Protein AF-A0A183U621-F1 (afdb_monomer)

pLDDT: mean 91.13, std 13.52, range [41.47, 98.5]

Organism: Toxocara canis (NCBI:txid6265)

Foldseek 3Di:
DLQAACVQAVQFDHHDDPHDHLVVVLVVLLPDDCQVPDDDDDPRGHPVRDDPCRNVVSVVSVCCSNVVSNVVVVVVVPD

Mean predicted aligned error: 4.75 Å

Radius of gyration: 14.06 Å; Cα contacts (8 Å, |Δi|>4): 98; chains: 1; bounding box: 35×27×35 Å

Secondary structure (DSSP, 8-state):
-TTB-TTT----SSPPTTPBPHHHHHHHHTTS--TT----------GGG-STTHHHHHHHHHHHHHHHHHHHHHHTS--

InterPro domains:
  IPR006035 Ureohydrolase [PF00491] (1-65)
  IPR023696 Ureohydrolase domain superfamily [SSF52768] (1-68)

Solvent-accessible surface area (backbone atoms only — not comparable to full-atom values): 4612 Å² total; per-residue (Å²): 75,24,64,26,22,44,94,55,24,48,13,29,89,61,68,37,90,89,30,44,58,58,70,61,49,50,60,48,50,49,70,50,90,44,87,84,64,86,82,87,84,91,49,56,72,36,77,93,52,39,62,93,54,38,28,61,51,46,51,52,52,49,51,48,29,48,52,45,44,52,52,56,59,59,72,66,72,81,116

Structure (mmCIF, N/CA/C/O backbone):
data_AF-A0A183U621-F1
#
_entry.id   AF-A0A183U621-F1
#
loop_
_atom_site.group_PDB
_atom_site.id
_atom_site.type_symbol
_atom_site.label_atom_id
_atom_site.label_alt_id
_atom_site.label_comp_id
_atom_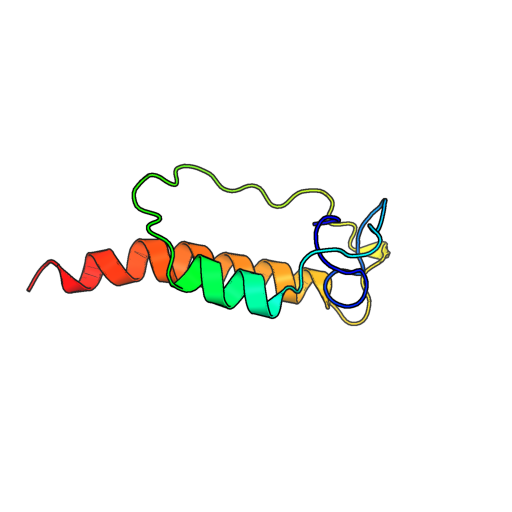site.label_asym_id
_atom_site.label_entity_id
_atom_site.label_seq_id
_atom_site.pdbx_PDB_ins_code
_atom_site.Cartn_x
_atom_site.Cartn_y
_atom_site.Cartn_z
_atom_site.occupancy
_atom_site.B_iso_or_equiv
_atom_site.auth_seq_id
_atom_site.auth_comp_id
_atom_site.auth_asym_id
_atom_site.auth_atom_id
_atom_site.pdbx_PDB_model_num
ATOM 1 N N . MET A 1 1 ? 3.756 -6.905 -2.398 1.00 96.12 1 MET A N 1
ATOM 2 C CA . MET A 1 1 ? 3.639 -5.773 -3.355 1.00 96.12 1 MET A CA 1
ATOM 3 C C . MET A 1 1 ? 3.370 -6.271 -4.773 1.00 96.12 1 MET A C 1
ATOM 5 O O . MET A 1 1 ? 2.633 -5.627 -5.504 1.00 96.12 1 MET A O 1
ATOM 9 N N . ASP A 1 2 ? 3.936 -7.416 -5.138 1.00 96.00 2 ASP A N 1
ATOM 10 C CA . ASP A 1 2 ? 3.715 -8.202 -6.363 1.00 96.00 2 ASP A CA 1
ATOM 11 C C . ASP A 1 2 ? 2.258 -8.523 -6.740 1.00 96.00 2 ASP A C 1
ATOM 13 O O . ASP A 1 2 ? 1.975 -8.744 -7.911 1.00 96.00 2 ASP A O 1
ATOM 17 N N . GLY A 1 3 ? 1.319 -8.507 -5.788 1.00 96.31 3 GLY A N 1
ATOM 18 C CA . GLY A 1 3 ? -0.113 -8.673 -6.082 1.00 96.31 3 GLY A CA 1
ATOM 19 C C . GLY A 1 3 ? -0.769 -7.516 -6.861 1.00 96.31 3 GLY A C 1
ATOM 20 O O . GLY A 1 3 ? -1.890 -7.667 -7.357 1.00 96.31 3 GLY A O 1
ATOM 21 N N . PHE A 1 4 ? -0.111 -6.357 -6.969 1.00 97.69 4 PHE A N 1
ATOM 22 C CA . PHE A 1 4 ? -0.549 -5.263 -7.841 1.00 97.69 4 PHE A CA 1
ATOM 23 C C . PHE A 1 4 ? -0.037 -5.467 -9.265 1.00 97.69 4 PHE A C 1
ATOM 25 O O . PHE A 1 4 ? 0.944 -6.169 -9.498 1.00 97.69 4 PHE A O 1
ATOM 32 N N . ARG A 1 5 ? -0.679 -4.822 -10.241 1.00 97.06 5 ARG A N 1
ATOM 33 C CA . ARG A 1 5 ? -0.168 -4.826 -11.617 1.00 97.06 5 ARG A CA 1
ATOM 34 C C . ARG A 1 5 ? 1.260 -4.300 -11.669 1.00 97.06 5 ARG A C 1
ATOM 36 O O . ARG A 1 5 ? 1.581 -3.315 -11.009 1.00 97.06 5 ARG A O 1
ATOM 43 N N . GLU A 1 6 ? 2.075 -4.868 -12.554 1.00 95.56 6 GLU A N 1
ATOM 44 C CA . GLU A 1 6 ? 3.446 -4.392 -12.779 1.00 95.56 6 GLU A CA 1
ATOM 45 C C . GLU A 1 6 ? 3.490 -2.900 -13.165 1.00 95.56 6 GLU A C 1
ATOM 47 O O . GLU A 1 6 ? 4.409 -2.178 -12.784 1.00 95.56 6 GLU A O 1
ATOM 52 N N . GLU A 1 7 ? 2.474 -2.406 -13.884 1.00 95.31 7 GLU A N 1
ATOM 53 C CA . GLU A 1 7 ? 2.374 -0.988 -14.245 1.00 95.31 7 GLU A CA 1
ATOM 54 C C . GLU A 1 7 ? 2.206 -0.067 -13.026 1.00 95.31 7 GLU A C 1
ATOM 56 O O . GLU A 1 7 ? 2.676 1.072 -13.076 1.0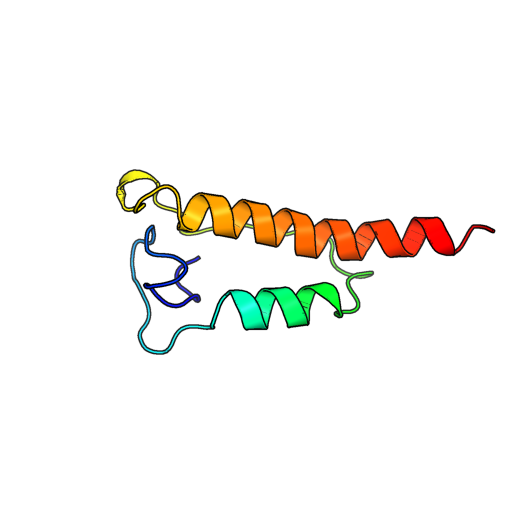0 95.31 7 GLU A O 1
ATOM 61 N N . ASP A 1 8 ? 1.627 -0.573 -11.935 1.00 97.06 8 ASP A N 1
ATOM 62 C CA . ASP A 1 8 ? 1.386 0.142 -10.680 1.00 97.06 8 ASP A CA 1
ATOM 63 C C . ASP A 1 8 ? 2.502 -0.095 -9.644 1.00 97.06 8 ASP A C 1
ATOM 65 O O . ASP A 1 8 ? 2.868 0.822 -8.908 1.00 97.06 8 ASP A O 1
ATOM 69 N N . ALA A 1 9 ? 3.068 -1.306 -9.596 1.00 97.62 9 ALA A N 1
ATOM 70 C CA . ALA A 1 9 ? 4.094 -1.733 -8.641 1.00 97.62 9 ALA A CA 1
ATOM 71 C C . ALA A 1 9 ? 5.253 -2.483 -9.337 1.00 97.62 9 ALA A C 1
ATOM 73 O O . ALA A 1 9 ? 5.420 -3.687 -9.140 1.00 97.62 9 ALA A O 1
ATOM 74 N N . PRO A 1 10 ? 6.084 -1.806 -10.152 1.00 97.06 10 PRO A N 1
ATOM 75 C CA . PRO A 1 10 ? 7.153 -2.465 -10.911 1.00 97.06 10 PRO A CA 1
ATOM 76 C C . PRO A 1 10 ? 8.304 -3.014 -10.048 1.00 97.06 10 PRO A C 1
ATOM 78 O O . PRO A 1 10 ? 9.100 -3.822 -10.524 1.00 97.06 10 PRO A O 1
ATOM 81 N N . ALA A 1 11 ? 8.444 -2.563 -8.800 1.00 97.56 11 ALA A N 1
ATOM 82 C CA . ALA A 1 11 ? 9.590 -2.862 -7.945 1.00 97.56 11 ALA A CA 1
ATOM 83 C C . ALA A 1 11 ? 9.391 -4.141 -7.121 1.00 97.56 11 ALA A C 1
ATOM 85 O O . ALA A 1 11 ? 9.393 -4.096 -5.890 1.00 97.56 11 ALA A O 1
ATOM 86 N N . VAL A 1 12 ? 9.185 -5.273 -7.792 1.00 96.56 12 VAL A N 1
ATOM 87 C CA . VAL A 1 12 ? 8.837 -6.560 -7.164 1.00 96.56 12 VAL A CA 1
ATOM 88 C C . VAL A 1 12 ? 9.633 -7.710 -7.779 1.00 96.56 12 VAL A C 1
ATOM 90 O O . VAL A 1 12 ? 10.100 -7.609 -8.912 1.00 96.56 12 VAL A O 1
ATOM 93 N N . GLY A 1 13 ? 9.834 -8.797 -7.028 1.00 93.38 13 GLY A N 1
ATOM 94 C CA . GLY A 1 13 ? 10.642 -9.938 -7.486 1.00 93.38 13 GLY A CA 1
ATOM 95 C C . GLY A 1 13 ? 9.954 -10.795 -8.546 1.00 93.38 13 GLY A C 1
ATOM 96 O O . GLY A 1 13 ? 10.612 -11.272 -9.470 1.00 93.38 13 GLY A O 1
ATOM 97 N N . THR A 1 14 ? 8.636 -10.937 -8.420 1.00 93.44 14 THR A N 1
ATOM 98 C CA . THR A 1 14 ? 7.810 -11.829 -9.237 1.00 93.44 14 THR A CA 1
ATOM 99 C C . THR A 1 14 ? 6.522 -11.095 -9.621 1.00 93.44 14 THR A C 1
ATOM 101 O O . THR A 1 14 ? 5.529 -11.220 -8.913 1.00 93.44 14 THR A O 1
ATOM 104 N N . PRO A 1 15 ? 6.519 -10.256 -10.674 1.00 89.50 15 PRO A N 1
ATOM 105 C CA . PRO A 1 15 ? 5.304 -9.558 -11.093 1.00 89.50 15 PRO A CA 1
ATOM 106 C C . PRO A 1 15 ? 4.228 -10.551 -11.560 1.00 89.50 15 PRO A C 1
ATOM 108 O O . PRO A 1 15 ? 4.533 -11.496 -12.288 1.00 89.50 15 PRO A O 1
ATOM 111 N N . GLU A 1 16 ? 2.971 -10.313 -11.172 1.00 85.75 16 GLU A N 1
ATOM 112 C CA . GLU A 1 16 ? 1.840 -11.196 -11.487 1.00 85.75 16 GLU A CA 1
ATOM 113 C C . GLU A 1 16 ? 0.991 -10.661 -12.654 1.00 85.75 16 GLU A C 1
ATOM 115 O O . GLU A 1 16 ? 0.616 -9.481 -12.714 1.00 85.75 16 GLU A O 1
ATOM 120 N N . ALA A 1 17 ? 0.633 -11.547 -13.586 1.00 89.88 17 ALA A N 1
ATOM 121 C CA . ALA A 1 17 ? -0.251 -11.202 -14.692 1.00 89.88 17 ALA A CA 1
ATOM 122 C C . ALA A 1 17 ? -1.696 -11.022 -14.199 1.00 89.88 17 ALA A C 1
ATOM 124 O O . ALA A 1 17 ? -2.258 -11.878 -13.526 1.00 89.88 17 ALA A O 1
ATOM 125 N N . GLY A 1 18 ? -2.336 -9.910 -14.576 1.00 92.12 18 GLY A N 1
ATOM 126 C CA . GLY A 1 18 ? -3.711 -9.631 -14.148 1.00 92.12 18 GLY A CA 1
ATOM 127 C C . GLY A 1 18 ? -3.836 -9.163 -12.695 1.00 92.12 18 GLY A C 1
ATOM 128 O O . GLY A 1 18 ? -4.925 -9.255 -12.129 1.00 92.12 18 GLY A O 1
ATOM 129 N N . GLY A 1 19 ? -2.753 -8.636 -12.113 1.00 95.69 19 GLY A N 1
ATOM 130 C CA . GLY A 1 19 ? -2.738 -8.085 -10.760 1.00 95.69 19 GLY A CA 1
ATOM 131 C C . GLY A 1 19 ? -3.807 -7.015 -10.488 1.00 95.69 19 GLY A C 1
ATOM 132 O O . GLY A 1 19 ? -4.451 -6.453 -11.388 1.00 95.69 19 GLY A O 1
ATOM 133 N N . VAL A 1 20 ? -3.988 -6.719 -9.202 1.00 97.19 20 VAL A N 1
ATOM 134 C CA . VAL A 1 20 ? -4.958 -5.729 -8.723 1.00 97.19 20 VAL A CA 1
ATOM 135 C C . VAL A 1 20 ? -4.574 -4.333 -9.221 1.00 97.19 20 VAL A C 1
ATOM 137 O O . VAL A 1 20 ? -3.409 -3.947 -9.163 1.00 97.19 20 VAL A O 1
ATOM 140 N N . ILE A 1 21 ? -5.562 -3.562 -9.688 1.00 97.81 21 ILE A N 1
ATOM 141 C CA . ILE A 1 21 ? -5.372 -2.138 -10.008 1.00 97.81 21 ILE A CA 1
ATOM 142 C C . ILE A 1 21 ? -5.184 -1.377 -8.699 1.00 97.81 21 ILE A C 1
ATOM 144 O O . ILE A 1 21 ? -6.107 -1.352 -7.876 1.00 97.81 21 ILE A O 1
ATOM 148 N N . ALA A 1 22 ? -4.037 -0.724 -8.532 1.00 97.75 22 ALA A N 1
ATOM 149 C CA . ALA A 1 22 ? -3.700 -0.018 -7.300 1.00 97.75 22 ALA A CA 1
ATOM 150 C C . ALA A 1 22 ? -4.756 1.021 -6.898 1.00 97.75 22 ALA A C 1
ATOM 152 O O . ALA A 1 22 ? -5.207 1.033 -5.754 1.00 97.75 22 ALA A O 1
ATOM 153 N N . ASP A 1 23 ? -5.216 1.844 -7.842 1.00 98.00 23 ASP A N 1
ATOM 154 C CA . ASP A 1 23 ? -6.195 2.897 -7.552 1.00 98.00 23 ASP A CA 1
ATOM 155 C C . ASP A 1 23 ? -7.547 2.333 -7.085 1.00 98.00 23 ASP A C 1
ATOM 157 O O . ASP A 1 23 ? -8.134 2.850 -6.136 1.00 98.00 23 ASP A O 1
ATOM 161 N N . ARG A 1 24 ? -8.007 1.209 -7.655 1.00 98.19 24 ARG A N 1
ATOM 162 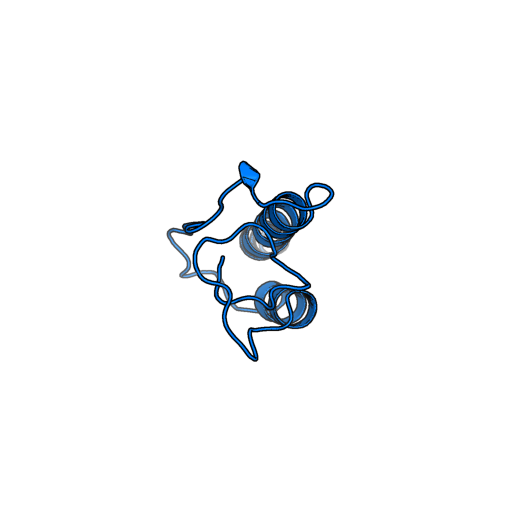C CA . ARG A 1 24 ? -9.246 0.551 -7.198 1.00 98.19 24 ARG A CA 1
ATOM 163 C C . ARG A 1 24 ? -9.103 -0.023 -5.792 1.00 98.19 24 ARG A C 1
ATOM 165 O O . ARG A 1 24 ? -10.053 0.014 -5.015 1.00 98.19 24 ARG A O 1
ATOM 172 N N . PHE A 1 25 ? -7.930 -0.561 -5.465 1.00 97.88 25 PHE A N 1
ATOM 173 C CA . PHE A 1 25 ? -7.648 -1.040 -4.116 1.00 97.88 25 PHE A CA 1
ATOM 174 C C . PHE A 1 25 ? -7.622 0.114 -3.110 1.00 97.88 25 PHE A C 1
ATOM 176 O O . PHE A 1 25 ? -8.235 0.007 -2.051 1.00 97.88 25 PHE A O 1
ATOM 183 N N . LEU A 1 26 ? -6.968 1.229 -3.452 1.00 97.81 26 LEU A N 1
ATOM 184 C CA . LEU A 1 26 ? -6.919 2.433 -2.619 1.00 97.81 26 LEU A CA 1
ATOM 185 C C . LEU A 1 26 ? -8.323 3.001 -2.357 1.00 97.81 26 LEU A C 1
ATOM 187 O O . LEU A 1 26 ? -8.651 3.340 -1.222 1.00 97.81 26 LEU A O 1
ATOM 191 N N . GLU A 1 27 ? -9.185 3.043 -3.374 1.00 96.62 27 GLU A N 1
ATOM 192 C CA . GLU A 1 27 ? -10.587 3.447 -3.210 1.00 96.62 27 GLU A CA 1
ATOM 193 C C . GLU A 1 27 ? -11.380 2.503 -2.297 1.00 96.62 27 GLU A C 1
ATOM 195 O O . GLU A 1 27 ? -12.235 2.959 -1.532 1.00 96.62 27 GLU A O 1
ATOM 200 N N . ALA A 1 28 ? -11.127 1.196 -2.387 1.00 96.62 28 ALA A N 1
ATOM 201 C CA . ALA A 1 28 ? -11.799 0.196 -1.568 1.00 96.62 28 ALA A CA 1
ATOM 202 C C . ALA A 1 28 ? -11.333 0.262 -0.107 1.00 96.62 28 ALA A C 1
ATOM 204 O O . ALA A 1 28 ? -12.164 0.295 0.801 1.00 96.62 28 ALA A O 1
ATOM 205 N N . ILE A 1 29 ? -10.019 0.335 0.131 1.00 95.38 29 ILE A N 1
ATOM 206 C CA . ILE A 1 29 ? -9.454 0.348 1.486 1.00 95.38 29 ILE A CA 1
ATOM 207 C C . ILE A 1 29 ? -9.784 1.644 2.231 1.00 95.38 29 ILE A C 1
ATOM 209 O O . ILE A 1 29 ? -9.990 1.609 3.441 1.00 95.38 29 ILE A O 1
ATOM 213 N N . ALA A 1 30 ? -9.930 2.764 1.516 1.00 91.19 30 ALA A N 1
ATOM 214 C CA . ALA A 1 30 ? -10.362 4.040 2.086 1.00 91.19 30 AL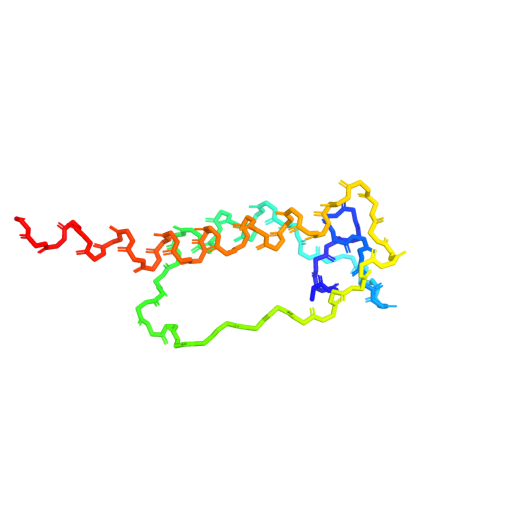A A CA 1
ATOM 215 C C . ALA A 1 30 ? -11.825 4.039 2.576 1.00 91.19 30 ALA A C 1
ATOM 217 O O . ALA A 1 30 ? -12.231 4.968 3.266 1.00 91.19 30 ALA A O 1
ATOM 218 N N . LYS A 1 31 ? -12.625 3.027 2.206 1.00 91.69 31 LYS A N 1
ATOM 219 C CA . LYS A 1 31 ? -14.034 2.862 2.616 1.00 91.69 31 LYS A CA 1
ATOM 220 C C . LYS A 1 31 ? -14.263 1.626 3.489 1.00 91.69 31 LYS A C 1
ATOM 222 O O . LYS A 1 31 ? -15.392 1.380 3.905 1.00 91.69 31 LYS A O 1
ATOM 227 N N . ALA A 1 32 ? -13.231 0.815 3.704 1.00 94.31 32 ALA A N 1
ATOM 228 C CA . ALA A 1 32 ? -13.331 -0.406 4.487 1.00 94.31 32 ALA A CA 1
ATOM 229 C C . ALA A 1 32 ? -13.464 -0.086 5.984 1.00 94.31 32 ALA A C 1
ATOM 231 O O . ALA A 1 32 ? -12.885 0.886 6.464 1.00 94.31 32 ALA A O 1
ATOM 232 N N . ASP A 1 33 ? -14.181 -0.928 6.728 1.00 93.31 33 ASP A N 1
ATOM 233 C CA . ASP A 1 33 ? -14.108 -0.931 8.191 1.00 93.31 33 ASP A CA 1
ATOM 234 C C . ASP A 1 33 ? -12.764 -1.547 8.614 1.00 93.31 33 ASP A C 1
ATOM 236 O O . ASP A 1 33 ? -12.496 -2.727 8.368 1.00 93.31 33 ASP A O 1
ATOM 240 N N . LEU A 1 34 ? -11.901 -0.720 9.209 1.00 94.31 34 LEU A N 1
ATOM 241 C CA . LEU A 1 34 ? -10.548 -1.085 9.627 1.00 94.31 34 LEU A CA 1
ATOM 242 C C . LEU A 1 34 ? -10.398 -1.148 11.152 1.00 94.31 34 LEU A C 1
ATOM 244 O O . LEU A 1 34 ? -9.267 -1.242 11.642 1.00 94.31 34 LEU A O 1
ATOM 248 N N . ASP A 1 35 ? -11.487 -1.135 11.924 1.00 91.75 35 ASP A N 1
ATOM 249 C CA . ASP A 1 35 ? -11.431 -1.093 13.392 1.00 91.75 35 ASP A CA 1
ATOM 250 C C . ASP A 1 35 ? -10.634 -2.270 13.961 1.00 91.75 35 ASP A C 1
ATOM 252 O O . ASP A 1 35 ? -9.801 -2.108 14.857 1.00 91.75 35 ASP A O 1
ATOM 256 N N . LYS A 1 36 ? -10.791 -3.445 13.345 1.00 94.19 36 LYS A N 1
ATOM 257 C CA . LYS A 1 36 ? -10.105 -4.688 13.729 1.00 94.19 36 LYS A CA 1
ATOM 258 C C . LYS A 1 36 ? -8.728 -4.884 13.090 1.00 94.19 36 LYS A C 1
ATOM 260 O O . LYS A 1 36 ? -8.078 -5.887 13.375 1.00 94.19 36 LYS A O 1
ATOM 265 N N . LEU A 1 37 ? -8.265 -3.972 12.235 1.00 94.81 37 LEU A N 1
ATOM 266 C CA . LEU A 1 37 ? -6.915 -4.044 11.673 1.00 94.81 37 LEU A CA 1
ATOM 267 C C . LEU A 1 37 ? -5.885 -3.740 12.771 1.00 94.81 37 LEU A C 1
ATOM 269 O O . LEU A 1 37 ? -5.868 -2.633 13.307 1.00 94.81 37 LEU A O 1
ATOM 273 N N . LEU A 1 38 ? -5.037 -4.716 13.101 1.00 94.69 38 LEU A N 1
ATOM 274 C CA . LEU A 1 38 ? -4.033 -4.591 14.166 1.00 94.69 38 LEU A CA 1
ATOM 275 C C . LEU A 1 38 ? -2.625 -4.315 13.630 1.00 94.69 38 LEU A C 1
ATOM 277 O O . LEU A 1 38 ? -1.888 -3.531 14.218 1.00 94.69 38 LEU A O 1
ATOM 281 N N . VAL A 1 39 ? -2.249 -4.963 12.525 1.00 95.75 39 VAL A N 1
ATOM 282 C CA . VAL A 1 39 ? -0.900 -4.915 11.946 1.00 95.75 39 VAL A CA 1
ATOM 283 C C . VAL A 1 39 ? -1.015 -4.919 10.423 1.00 95.75 39 VAL A C 1
ATOM 285 O O . VAL A 1 39 ? -1.880 -5.596 9.871 1.00 95.75 39 VAL A O 1
ATOM 288 N N . THR A 1 40 ? -0.153 -4.156 9.750 1.00 96.06 40 THR A N 1
ATOM 289 C CA . THR A 1 40 ? 0.009 -4.163 8.288 1.00 96.06 40 THR A CA 1
ATOM 290 C C . THR A 1 40 ? 1.480 -4.376 7.960 1.00 96.06 40 THR A C 1
ATOM 292 O O . THR A 1 40 ? 2.335 -3.724 8.557 1.00 96.06 40 THR A O 1
ATOM 295 N N . GLU A 1 41 ? 1.769 -5.235 6.987 1.00 97.44 41 GLU A N 1
ATOM 296 C CA . GLU A 1 41 ? 3.118 -5.452 6.466 1.00 97.44 41 GLU A CA 1
ATOM 297 C C . GLU A 1 41 ? 3.160 -5.139 4.967 1.00 97.44 41 GLU A C 1
ATOM 299 O O . GLU A 1 41 ? 2.289 -5.559 4.204 1.00 97.44 41 GLU A O 1
ATOM 304 N N . PHE A 1 42 ? 4.194 -4.413 4.537 1.00 96.88 42 PHE A N 1
ATOM 305 C CA . PHE A 1 42 ? 4.473 -4.142 3.127 1.00 96.88 42 PHE A CA 1
ATOM 306 C C . PHE A 1 42 ? 5.690 -4.962 2.702 1.00 96.88 42 PHE A C 1
ATOM 308 O O . PHE A 1 42 ? 6.830 -4.574 2.945 1.00 96.88 42 PHE A O 1
ATOM 315 N N . VAL A 1 43 ? 5.436 -6.119 2.092 1.00 96.88 43 VAL A N 1
ATOM 316 C CA . VAL A 1 43 ? 6.465 -7.090 1.685 1.00 96.88 43 VAL A CA 1
ATOM 317 C C . VAL A 1 43 ? 6.692 -7.089 0.174 1.00 96.88 43 VAL A C 1
ATOM 319 O O . VAL A 1 43 ? 5.869 -6.573 -0.587 1.00 96.88 43 VAL A O 1
ATOM 322 N N . GLU A 1 44 ? 7.790 -7.702 -0.267 1.00 96.56 44 GLU A N 1
ATOM 323 C CA . GLU A 1 44 ? 8.169 -7.852 -1.684 1.00 96.56 44 GLU A CA 1
ATOM 324 C C . GLU A 1 44 ? 8.494 -6.541 -2.417 1.00 96.56 44 GLU A C 1
ATOM 326 O O . GLU A 1 44 ? 8.467 -6.485 -3.644 1.00 96.56 44 GLU A O 1
ATOM 331 N N . PHE A 1 45 ? 8.821 -5.470 -1.689 1.00 97.69 45 PHE A N 1
ATOM 332 C CA . PHE A 1 45 ? 9.369 -4.258 -2.296 1.00 97.69 45 PHE A CA 1
ATOM 333 C C . PHE A 1 45 ? 10.872 -4.419 -2.551 1.00 97.69 45 PHE A C 1
ATOM 335 O O . PHE A 1 45 ? 11.660 -4.600 -1.623 1.00 97.69 45 PHE A O 1
ATOM 342 N N . LEU A 1 46 ? 11.276 -4.321 -3.817 1.00 97.69 46 LEU A N 1
ATOM 343 C CA . LEU A 1 46 ? 12.661 -4.399 -4.272 1.00 97.69 46 LEU A CA 1
ATOM 344 C C . LEU A 1 46 ? 13.088 -3.060 -4.900 1.00 97.69 46 LEU A C 1
ATOM 346 O O . LEU A 1 46 ? 12.990 -2.909 -6.120 1.00 97.69 46 LEU A O 1
ATOM 350 N N . PRO A 1 47 ? 13.636 -2.104 -4.120 1.00 96.69 47 PRO A N 1
ATOM 351 C CA . PRO A 1 47 ? 13.913 -0.735 -4.578 1.00 96.69 47 PRO A CA 1
ATOM 352 C C . PRO A 1 47 ? 14.742 -0.643 -5.864 1.00 96.69 47 PRO A C 1
ATOM 354 O O . PRO 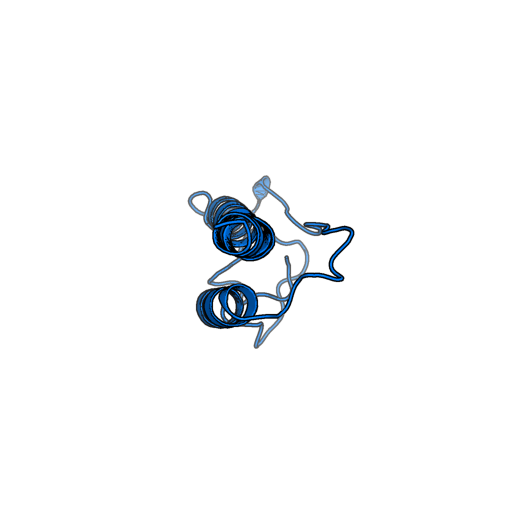A 1 47 ? 14.519 0.226 -6.700 1.00 96.69 47 PRO A O 1
ATOM 357 N N . ARG A 1 48 ? 15.678 -1.580 -6.061 1.00 97.56 48 ARG A N 1
ATOM 358 C CA . ARG A 1 48 ? 16.541 -1.643 -7.254 1.00 97.56 48 ARG A CA 1
ATOM 359 C C . ARG A 1 48 ? 15.783 -1.854 -8.573 1.00 97.56 48 ARG A C 1
ATOM 361 O O . ARG A 1 48 ? 16.369 -1.654 -9.631 1.00 97.56 48 ARG A O 1
ATOM 368 N N . LEU A 1 49 ? 14.539 -2.328 -8.512 1.00 96.94 49 LEU A N 1
ATOM 369 C CA . LEU A 1 49 ? 13.669 -2.561 -9.667 1.00 96.94 49 LEU A CA 1
ATOM 370 C C . LEU A 1 49 ? 12.653 -1.428 -9.866 1.00 96.94 49 LEU A C 1
ATOM 372 O O . LEU A 1 49 ? 11.890 -1.456 -10.831 1.00 96.94 49 LEU A O 1
ATOM 376 N N . ASP A 1 50 ? 12.628 -0.435 -8.971 1.00 97.62 50 ASP A N 1
ATOM 377 C CA . ASP A 1 50 ? 11.636 0.626 -9.052 1.00 97.62 50 ASP A CA 1
ATOM 378 C C . ASP A 1 50 ? 11.899 1.568 -10.225 1.00 97.62 50 ASP A C 1
ATOM 380 O O . ASP A 1 50 ? 13.034 1.882 -10.590 1.00 97.62 50 ASP A O 1
ATOM 384 N N . LYS A 1 51 ? 10.809 2.045 -10.821 1.00 96.50 51 LYS A N 1
ATOM 385 C CA . LYS A 1 51 ? 10.833 2.937 -11.979 1.00 96.50 51 LYS A CA 1
ATOM 386 C C . LYS A 1 51 ? 10.201 4.252 -11.564 1.00 96.50 51 LYS A C 1
ATOM 388 O O . LYS A 1 51 ? 8.999 4.316 -11.327 1.00 96.50 51 LYS A O 1
ATOM 393 N N . ALA A 1 52 ? 11.017 5.301 -11.467 1.00 96.94 52 ALA A N 1
ATOM 394 C CA . ALA A 1 52 ? 10.581 6.633 -11.037 1.00 96.94 52 ALA A CA 1
ATOM 395 C C . ALA A 1 52 ? 9.869 6.651 -9.661 1.00 96.94 52 ALA A C 1
ATOM 397 O O . ALA A 1 52 ? 8.923 7.422 -9.458 1.00 96.94 52 ALA A O 1
ATOM 398 N N . GLN A 1 53 ? 10.347 5.812 -8.726 1.00 97.88 53 GLN A N 1
ATOM 399 C CA . GLN A 1 53 ? 9.807 5.657 -7.362 1.00 97.88 53 GLN A CA 1
ATOM 400 C C . GLN A 1 53 ? 8.322 5.260 -7.347 1.00 97.88 53 GLN A C 1
ATOM 402 O O . GLN A 1 53 ? 7.565 5.671 -6.469 1.00 97.88 53 GLN A O 1
ATOM 407 N N . ARG A 1 54 ? 7.844 4.557 -8.379 1.00 98.00 54 ARG A N 1
ATOM 408 C CA . ARG A 1 54 ? 6.415 4.285 -8.542 1.00 98.00 54 ARG A CA 1
ATOM 409 C C . ARG A 1 54 ? 5.889 3.372 -7.440 1.00 98.00 54 ARG A C 1
ATOM 411 O O . ARG A 1 54 ? 4.848 3.666 -6.861 1.00 98.00 54 ARG A O 1
ATOM 418 N N . THR A 1 55 ? 6.629 2.316 -7.125 1.00 98.31 55 THR A N 1
ATOM 419 C CA . THR A 1 55 ? 6.231 1.359 -6.086 1.00 98.31 55 THR A CA 1
ATOM 420 C C . THR A 1 55 ? 6.373 1.977 -4.704 1.00 98.31 55 THR A C 1
ATOM 422 O O . THR A 1 55 ? 5.481 1.822 -3.877 1.00 98.31 55 THR A O 1
ATOM 4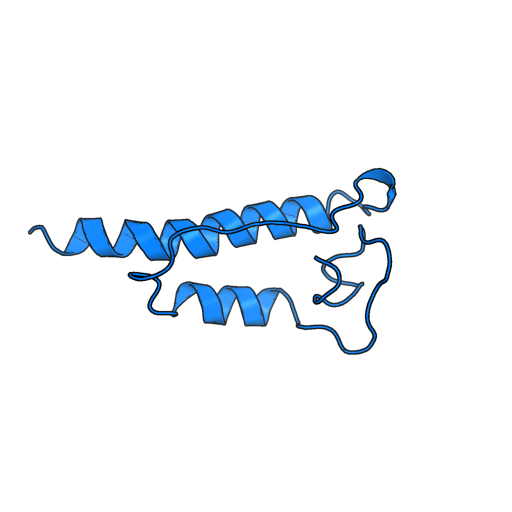25 N N . GLU A 1 56 ? 7.436 2.752 -4.474 1.00 98.44 56 GLU A N 1
ATOM 426 C CA . GLU A 1 56 ? 7.606 3.527 -3.240 1.00 98.44 56 GLU A CA 1
ATOM 427 C C . GLU A 1 56 ? 6.423 4.479 -2.996 1.00 98.44 56 GLU A C 1
ATOM 429 O O . GLU A 1 56 ? 5.806 4.460 -1.930 1.00 98.44 56 GLU A O 1
ATOM 434 N N . LYS A 1 57 ? 6.031 5.256 -4.013 1.00 98.50 57 LYS A N 1
ATOM 435 C CA . LYS A 1 57 ? 4.867 6.152 -3.937 1.00 98.50 57 LYS A CA 1
ATOM 436 C C . LYS A 1 57 ? 3.567 5.394 -3.697 1.00 98.50 57 LYS A C 1
ATOM 438 O O . LYS A 1 57 ? 2.710 5.891 -2.972 1.00 98.50 57 LYS A O 1
ATOM 443 N N . LEU A 1 58 ? 3.405 4.204 -4.275 1.00 98.44 58 LEU A N 1
ATOM 444 C CA . LEU A 1 58 ? 2.245 3.362 -3.995 1.00 98.44 58 LEU A CA 1
ATOM 445 C C . LEU A 1 58 ? 2.212 2.917 -2.525 1.00 98.44 58 LEU A C 1
ATOM 447 O O . LEU A 1 58 ? 1.156 2.998 -1.905 1.00 98.44 58 LEU A O 1
ATOM 451 N N . ILE A 1 59 ? 3.346 2.513 -1.945 1.00 98.44 59 ILE A N 1
ATOM 452 C CA . ILE A 1 59 ? 3.432 2.163 -0.516 1.00 98.44 59 ILE A CA 1
ATOM 453 C C . ILE A 1 59 ? 3.023 3.355 0.357 1.00 98.44 59 ILE A C 1
ATOM 455 O O . ILE A 1 59 ? 2.208 3.189 1.261 1.00 98.44 59 ILE A O 1
ATOM 459 N N . ILE A 1 60 ? 3.514 4.561 0.055 1.00 98.19 60 ILE A N 1
ATOM 460 C CA . ILE A 1 60 ? 3.127 5.786 0.778 1.00 98.19 60 ILE A CA 1
ATOM 461 C C . ILE A 1 60 ? 1.611 6.010 0.693 1.00 98.19 60 ILE A C 1
ATOM 463 O O . ILE A 1 60 ? 0.957 6.168 1.722 1.00 98.19 60 ILE A O 1
ATOM 467 N N . ARG A 1 61 ? 1.027 5.928 -0.510 1.00 98.19 61 ARG A N 1
ATOM 468 C CA . ARG A 1 61 ? -0.426 6.070 -0.710 1.00 98.19 61 ARG A CA 1
ATOM 469 C C . ARG A 1 61 ? -1.229 5.007 0.044 1.00 98.19 61 ARG A C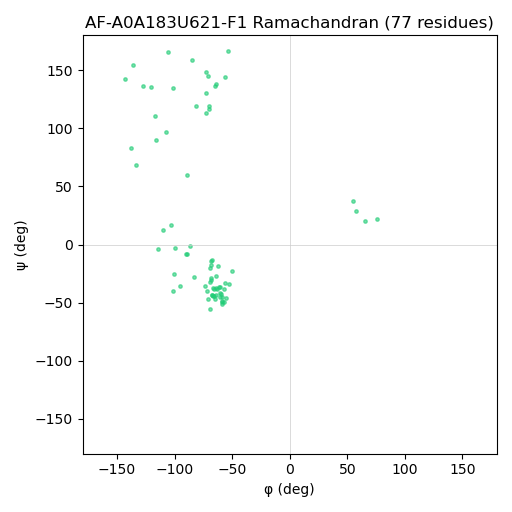 1
ATOM 471 O O . ARG A 1 61 ? -2.308 5.305 0.546 1.00 98.19 61 ARG A O 1
ATOM 478 N N . LEU A 1 62 ? -0.727 3.773 0.136 1.00 97.94 62 LEU A N 1
ATOM 479 C CA . LEU A 1 62 ? -1.365 2.702 0.907 1.00 97.94 62 LEU A CA 1
ATOM 480 C C . LEU A 1 62 ? -1.331 2.996 2.409 1.00 97.94 62 LEU A C 1
ATOM 482 O O . LEU A 1 62 ? -2.345 2.817 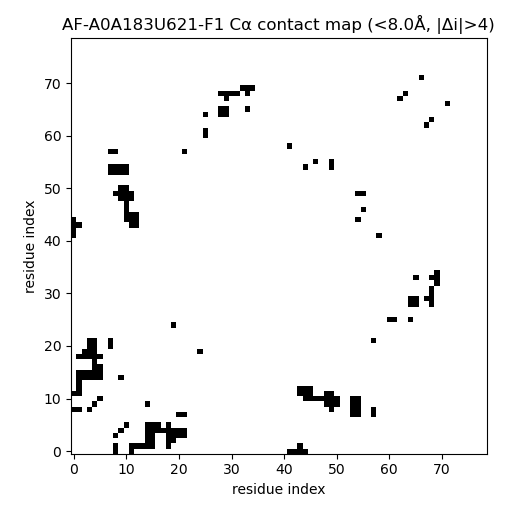3.077 1.00 97.94 62 LEU A O 1
ATOM 486 N N . ILE A 1 63 ? -0.200 3.478 2.934 1.00 96.81 63 ILE A N 1
ATOM 487 C CA . ILE A 1 63 ? -0.069 3.913 4.334 1.00 96.81 63 ILE A CA 1
ATOM 488 C C . ILE A 1 63 ? -1.077 5.030 4.627 1.00 96.81 63 ILE A C 1
ATOM 490 O O . ILE A 1 63 ? -1.829 4.936 5.597 1.00 96.81 63 ILE A O 1
ATOM 494 N N . GLU A 1 64 ? -1.137 6.050 3.770 1.00 95.44 64 GLU A N 1
ATOM 495 C CA . GLU A 1 64 ? -2.084 7.161 3.896 1.00 95.44 64 GLU A CA 1
ATOM 496 C C . GLU A 1 64 ? -3.539 6.682 3.846 1.00 95.44 64 GLU A C 1
ATOM 498 O O . GLU A 1 64 ? -4.340 7.079 4.687 1.00 95.44 64 GLU A O 1
ATOM 503 N N . ALA A 1 65 ? -3.889 5.794 2.912 1.00 95.12 65 ALA A N 1
ATOM 504 C CA . ALA A 1 65 ? -5.250 5.281 2.784 1.00 95.12 65 ALA A CA 1
ATOM 505 C C . ALA A 1 65 ? -5.661 4.402 3.979 1.00 95.12 65 ALA A C 1
ATOM 507 O O . ALA A 1 65 ? -6.763 4.559 4.500 1.00 95.12 65 ALA A O 1
ATOM 508 N N . ILE A 1 66 ? -4.783 3.506 4.442 1.00 95.62 66 ILE A N 1
ATOM 509 C CA . ILE A 1 66 ? -5.059 2.588 5.558 1.00 95.62 66 ILE A CA 1
ATOM 510 C C . ILE A 1 66 ? -5.164 3.355 6.876 1.00 95.62 66 ILE A C 1
ATOM 512 O O . ILE A 1 66 ? -6.169 3.253 7.579 1.00 95.62 66 ILE A O 1
ATOM 516 N N . TYR A 1 67 ? -4.137 4.131 7.224 1.00 93.81 67 TYR A N 1
ATOM 517 C CA . TYR A 1 67 ? -4.075 4.789 8.528 1.00 93.81 67 TYR A CA 1
ATOM 518 C C . TYR A 1 67 ? -4.852 6.103 8.561 1.00 93.81 67 TYR A C 1
ATOM 520 O O . TYR A 1 67 ? -5.403 6.449 9.605 1.00 93.81 67 TYR A O 1
ATOM 528 N N . GLY A 1 68 ? -4.983 6.788 7.422 1.00 90.38 68 GLY A N 1
ATOM 529 C CA . GLY A 1 68 ? -5.941 7.876 7.268 1.00 90.38 68 GLY A CA 1
ATOM 530 C C . GLY A 1 68 ? -7.360 7.385 7.533 1.00 90.38 68 GLY A C 1
ATOM 531 O O . GLY A 1 68 ? -8.031 7.941 8.390 1.00 90.38 68 GLY A O 1
ATOM 532 N N . ASN A 1 69 ? -7.801 6.292 6.904 1.00 88.62 69 ASN A N 1
ATOM 533 C CA . ASN A 1 69 ? -9.137 5.745 7.158 1.00 88.62 69 ASN A CA 1
ATOM 534 C C . ASN A 1 69 ? -9.304 5.232 8.606 1.00 88.62 69 ASN A C 1
ATOM 536 O O . ASN A 1 69 ? -10.264 5.592 9.291 1.00 88.62 69 ASN A O 1
ATOM 540 N N . LYS A 1 70 ? -8.336 4.456 9.117 1.00 87.81 70 LYS A N 1
ATOM 541 C CA . LYS A 1 70 ? -8.411 3.869 10.465 1.00 87.81 70 LYS A CA 1
ATOM 542 C C . LYS A 1 70 ? -8.503 4.916 11.580 1.00 87.81 70 LYS A C 1
ATOM 544 O O . LYS A 1 70 ? -9.255 4.717 12.528 1.00 87.81 70 LYS A O 1
ATOM 549 N N . PHE A 1 71 ? -7.738 6.007 11.501 1.00 84.19 71 PHE A N 1
ATOM 550 C CA . PHE A 1 71 ? -7.655 6.977 12.601 1.00 84.19 71 PHE A CA 1
ATOM 551 C C . PHE A 1 71 ? -8.504 8.234 12.396 1.00 84.19 71 PHE A C 1
ATOM 553 O O . PHE A 1 71 ? -8.920 8.840 13.380 1.00 84.19 71 PHE A O 1
ATOM 560 N N . TYR A 1 72 ? -8.814 8.631 11.158 1.00 67.06 72 TYR A N 1
ATOM 561 C CA . TYR A 1 72 ? -9.629 9.828 10.913 1.00 67.06 72 TYR A CA 1
ATOM 562 C C . TYR A 1 72 ? -11.087 9.648 11.363 1.00 67.06 72 TYR A C 1
ATOM 564 O O . TYR A 1 72 ? -11.731 10.609 11.783 1.00 67.06 72 TYR A O 1
ATOM 572 N N . THR A 1 73 ? -11.597 8.414 11.348 1.00 55.34 73 THR A N 1
ATOM 573 C CA . THR A 1 73 ? -12.951 8.087 11.821 1.00 55.34 73 THR A CA 1
ATOM 574 C C . THR A 1 73 ? -13.084 8.235 13.342 1.00 55.34 73 THR A C 1
ATOM 576 O O . THR A 1 73 ? -14.121 8.688 13.822 1.00 55.34 73 THR A O 1
ATOM 579 N N . ILE A 1 74 ? -12.013 7.969 14.100 1.00 53.41 74 ILE A N 1
ATOM 580 C CA . ILE A 1 74 ? -11.996 8.076 15.570 1.00 53.41 74 ILE A CA 1
ATOM 581 C C . ILE A 1 74 ? -12.173 9.537 16.019 1.00 53.41 74 ILE A C 1
ATOM 583 O O . ILE A 1 74 ? -12.922 9.811 16.948 1.00 53.41 74 ILE A O 1
ATOM 587 N N . VAL A 1 75 ? -11.583 10.501 15.303 1.00 52.12 75 VAL A N 1
ATOM 588 C CA . VAL A 1 75 ? -11.613 11.927 15.690 1.00 52.12 75 VAL A CA 1
ATOM 589 C C . VAL A 1 75 ? -13.010 12.563 15.563 1.00 52.12 75 VAL A C 1
ATOM 591 O O . VAL A 1 75 ? -13.283 13.579 16.196 1.00 52.12 75 VAL A O 1
ATOM 594 N N . LYS A 1 76 ? -13.925 11.986 14.770 1.00 49.94 76 LYS A N 1
ATOM 595 C CA . LYS A 1 76 ? -15.298 12.510 14.611 1.00 49.94 76 LYS A CA 1
ATOM 596 C C . LYS A 1 76 ? -16.316 11.948 15.608 1.00 49.94 76 LYS A C 1
ATOM 598 O O . LYS A 1 76 ? -17.440 12.435 15.618 1.00 49.94 76 LYS A O 1
ATOM 603 N N . SER A 1 77 ? -15.952 10.948 16.410 1.00 49.31 77 SER A N 1
ATOM 604 C CA . SER A 1 77 ? -16.865 10.310 17.371 1.00 49.31 77 SER A CA 1
ATOM 605 C C . SER A 1 77 ? -16.886 10.984 18.752 1.00 49.31 77 SER A C 1
ATOM 607 O O . SER A 1 77 ? -17.724 10.622 19.576 1.00 49.31 77 SER A O 1
ATOM 609 N N . ASP A 1 78 ? -15.989 11.942 19.004 1.00 50.06 78 ASP A N 1
ATOM 610 C CA . ASP A 1 78 ? -15.775 12.549 20.328 1.00 50.06 78 ASP A CA 1
ATOM 611 C C . ASP A 1 78 ? -16.405 13.953 20.490 1.00 50.06 78 ASP A C 1
ATOM 613 O O . ASP A 1 78 ? -16.057 14.680 21.423 1.00 50.06 78 ASP A O 1
ATOM 617 N N . TYR A 1 79 ? -17.337 14.345 19.609 1.00 41.47 79 TYR A N 1
ATOM 618 C CA . TYR A 1 79 ? -18.083 15.612 19.687 1.00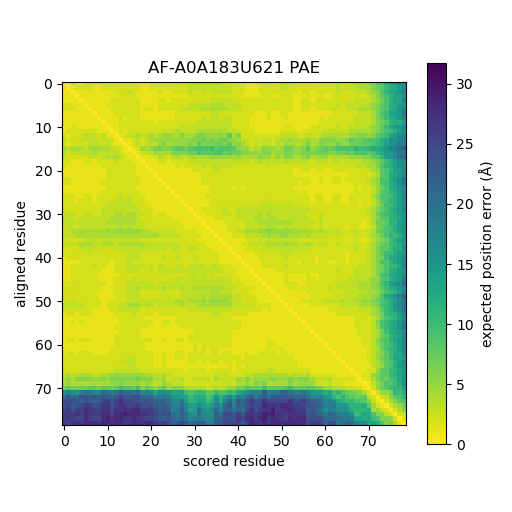 41.47 79 TYR A CA 1
ATOM 619 C C . TYR A 1 79 ? -19.590 15.424 19.520 1.00 41.47 79 TYR A C 1
ATOM 621 O O . TYR A 1 79 ? -19.997 14.719 18.569 1.00 41.47 79 TYR A O 1
#

Nearest PDB structures (foldseek):
  7lba-assembly2_G  TM=8.173E-01  e=7.276E-03  Escherichia coli
  4dz4-assembly1_A  TM=8.671E-01  e=3.839E-02  Burkholderia thailandensis E264
  4q41-assembly4_D  TM=8.378E-01  e=9.115E-02  Schistosoma mansoni
  4q3p-assembly3_C  TM=8.375E-01  e=2.313E-01  Schistosoma mansoni
  4q3q-assembly3_C  TM=8.371E-01  e=2.313E-01  Schistosoma mansoni

Sequence (79 aa):
MDGFREEDAPAVGTPEAGGVIADRFLEAIAKADLDKLLVTEFVEFLPRLDKAQRTEKLIIRLIEAIYGNKFYTIVKSDY